Protein AF-Q9F2D5-F1 (afdb_monomer)

Structure (mmCIF, N/CA/C/O backbone):
data_AF-Q9F2D5-F1
#
_entry.id   AF-Q9F2D5-F1
#
loop_
_atom_site.group_PDB
_atom_site.id
_atom_site.type_symbol
_atom_site.label_atom_id
_atom_site.label_alt_id
_atom_site.label_comp_id
_atom_site.label_asym_id
_atom_site.label_entity_id
_atom_site.label_seq_id
_atom_site.pdbx_PDB_ins_code
_atom_site.Cartn_x
_atom_site.Cartn_y
_atom_site.Cartn_z
_atom_site.occupancy
_atom_site.B_iso_or_equiv
_atom_site.auth_seq_id
_atom_site.auth_comp_id
_atom_site.auth_asym_id
_atom_site.auth_atom_id
_atom_site.pdbx_PDB_model_num
ATOM 1 N N . ALA A 1 1 ? 1.151 -4.478 -9.666 1.00 56.00 1 ALA A N 1
ATOM 2 C CA . ALA A 1 1 ? 0.792 -4.756 -11.075 1.00 56.00 1 ALA A CA 1
ATOM 3 C C . ALA A 1 1 ? 2.041 -4.582 -11.929 1.00 56.00 1 ALA A C 1
ATOM 5 O O . ALA A 1 1 ? 2.785 -3.642 -11.663 1.00 56.00 1 ALA A O 1
ATOM 6 N N . ALA A 1 2 ? 2.297 -5.482 -12.883 1.00 59.59 2 ALA A N 1
ATOM 7 C CA . ALA A 1 2 ? 3.401 -5.310 -13.827 1.00 59.59 2 ALA A CA 1
ATOM 8 C C . ALA A 1 2 ? 3.041 -4.192 -14.810 1.00 59.59 2 ALA A C 1
ATOM 10 O O . ALA A 1 2 ? 1.927 -4.180 -15.336 1.00 59.59 2 ALA A O 1
ATOM 11 N N . HIS A 1 3 ? 3.950 -3.240 -14.994 1.00 62.41 3 HIS A N 1
ATOM 12 C CA . HIS A 1 3 ? 3.758 -2.117 -15.907 1.00 62.41 3 HIS A CA 1
ATOM 13 C C . HIS A 1 3 ? 4.688 -2.238 -17.115 1.00 62.41 3 HIS A C 1
ATOM 15 O O . HIS A 1 3 ? 5.717 -2.920 -17.044 1.00 62.41 3 HIS A O 1
ATOM 21 N N . ILE A 1 4 ? 4.313 -1.582 -18.214 1.00 73.88 4 ILE A N 1
ATOM 22 C CA . ILE A 1 4 ? 5.140 -1.483 -19.421 1.00 73.88 4 ILE A CA 1
ATOM 23 C C . ILE A 1 4 ? 6.490 -0.810 -19.105 1.00 73.88 4 ILE A C 1
ATOM 25 O O . ILE A 1 4 ? 6.610 -0.155 -18.062 1.00 73.88 4 ILE A O 1
ATOM 29 N N . PRO A 1 5 ? 7.518 -0.979 -19.958 1.00 72.94 5 PRO A N 1
ATOM 30 C CA . PRO A 1 5 ? 8.794 -0.297 -19.775 1.00 72.94 5 PRO A CA 1
ATOM 31 C C . PRO A 1 5 ? 8.604 1.212 -19.611 1.00 72.94 5 PRO A C 1
ATOM 33 O O . PRO A 1 5 ? 7.823 1.823 -20.339 1.00 72.94 5 PRO A O 1
ATOM 36 N N . SER A 1 6 ? 9.332 1.813 -18.669 1.00 72.38 6 SER A N 1
ATOM 37 C CA . SER A 1 6 ? 9.165 3.230 -18.318 1.00 72.38 6 SER A CA 1
ATOM 38 C C . SER A 1 6 ? 9.360 4.199 -19.495 1.00 72.38 6 SER A C 1
ATOM 40 O O . SER A 1 6 ? 8.721 5.247 -19.530 1.00 72.38 6 SER A O 1
ATOM 42 N N . SER A 1 7 ? 10.191 3.838 -20.480 1.00 72.56 7 SER A N 1
ATOM 43 C CA . SER A 1 7 ? 10.428 4.615 -21.706 1.00 72.56 7 SER A CA 1
ATOM 44 C C . SER A 1 7 ? 9.227 4.678 -22.649 1.00 72.56 7 SER A C 1
ATOM 46 O O . SER A 1 7 ? 9.154 5.584 -23.472 1.00 72.56 7 SER A O 1
ATOM 48 N N . GLU A 1 8 ? 8.305 3.725 -22.535 1.00 67.69 8 GLU A N 1
ATOM 49 C CA . GLU A 1 8 ? 7.154 3.577 -23.428 1.00 67.69 8 GLU A CA 1
ATOM 50 C C . GLU A 1 8 ? 5.864 4.163 -22.832 1.00 67.69 8 GLU A C 1
ATOM 52 O O . GLU A 1 8 ? 4.807 4.095 -23.453 1.00 67.69 8 GLU A O 1
ATOM 57 N N . ILE A 1 9 ? 5.925 4.746 -21.629 1.00 74.19 9 ILE A N 1
ATOM 58 C CA . ILE A 1 9 ? 4.770 5.394 -20.999 1.00 74.19 9 ILE A CA 1
ATOM 59 C C . ILE A 1 9 ? 4.444 6.693 -21.751 1.00 74.19 9 ILE A C 1
ATOM 61 O O . ILE A 1 9 ? 5.294 7.571 -21.904 1.00 74.19 9 ILE A O 1
ATOM 65 N N . GLY A 1 10 ? 3.194 6.836 -22.184 1.00 72.25 10 GLY A N 1
ATOM 66 C CA . GLY A 1 10 ? 2.663 7.975 -22.928 1.00 72.25 10 GLY A CA 1
ATOM 67 C C . GLY A 1 10 ? 2.767 7.851 -24.452 1.00 72.25 10 GLY A C 1
ATOM 68 O O . GLY A 1 10 ? 2.404 8.804 -25.145 1.00 72.25 10 GLY A O 1
ATOM 69 N N . SER A 1 11 ? 3.251 6.722 -24.987 1.00 72.12 11 SER A N 1
ATOM 70 C CA . SER A 1 11 ? 3.448 6.522 -26.435 1.00 72.12 11 SER A CA 1
ATOM 71 C C . SER A 1 11 ? 2.296 5.784 -27.135 1.00 72.12 11 SER A C 1
ATOM 73 O O . SER A 1 11 ? 2.274 5.712 -28.366 1.00 72.12 11 SER A O 1
ATOM 75 N N . GLY A 1 12 ? 1.314 5.272 -26.387 1.00 67.50 12 GLY A N 1
ATOM 76 C CA . GLY A 1 12 ? 0.270 4.386 -26.906 1.00 67.50 12 GLY A CA 1
ATOM 77 C C . GLY A 1 12 ? 0.776 2.956 -27.106 1.00 67.50 12 GLY A C 1
ATOM 78 O O . GLY A 1 12 ? 0.353 2.277 -28.046 1.00 67.50 12 GLY A O 1
ATOM 79 N N . TYR A 1 13 ? 1.716 2.514 -26.268 1.00 71.50 13 TYR A N 1
ATOM 80 C CA . TYR A 1 13 ? 2.401 1.234 -26.413 1.00 71.50 13 TYR A CA 1
ATOM 81 C C . TYR A 1 13 ? 1.436 0.047 -26.279 1.00 71.50 13 TYR A C 1
ATOM 83 O O . TYR A 1 13 ? 0.381 0.115 -25.642 1.00 71.50 13 TYR A O 1
ATOM 91 N N . PHE A 1 14 ? 1.796 -1.094 -26.870 1.00 63.91 14 PHE A N 1
ATOM 92 C CA . PHE A 1 14 ? 0.976 -2.296 -26.760 1.00 63.91 14 PHE A CA 1
ATOM 93 C C . PHE A 1 14 ? 0.862 -2.731 -25.289 1.00 63.91 14 PHE A C 1
ATOM 95 O O . PHE A 1 14 ? 1.872 -2.943 -24.624 1.00 63.91 14 PHE A O 1
ATOM 102 N N . GLN A 1 15 ? -0.375 -2.883 -24.798 1.00 73.06 15 GLN A N 1
ATOM 103 C CA . GLN A 1 15 ? -0.720 -3.142 -23.386 1.00 73.06 15 GLN A CA 1
ATOM 104 C C . GLN A 1 15 ? -0.466 -1.971 -22.421 1.00 73.06 15 GLN A C 1
ATOM 106 O O . GLN A 1 15 ? -0.503 -2.162 -21.200 1.00 73.06 15 GLN A O 1
ATOM 111 N N . GLU A 1 16 ? -0.272 -0.754 -22.936 1.00 72.69 16 GLU A N 1
ATOM 112 C CA . GLU A 1 16 ? -0.255 0.442 -22.105 1.00 72.69 16 GLU A CA 1
ATOM 113 C C . GLU A 1 16 ? -1.599 0.612 -21.389 1.00 72.69 16 GLU A C 1
ATOM 115 O O . GLU A 1 16 ? -2.674 0.692 -21.984 1.00 72.69 16 GLU A O 1
ATOM 120 N N . THR A 1 17 ? -1.524 0.647 -20.067 1.00 76.75 17 THR A N 1
ATOM 121 C CA . THR A 1 17 ? -2.640 0.954 -19.178 1.00 76.75 17 THR A CA 1
ATOM 122 C C . THR A 1 17 ? -2.133 1.936 -18.135 1.00 76.75 17 THR A C 1
ATOM 124 O O . THR A 1 17 ? -0.927 2.120 -17.994 1.00 76.75 17 THR A O 1
ATOM 127 N N . HIS A 1 18 ? -3.033 2.521 -17.346 1.00 73.19 18 HIS A N 1
ATOM 128 C CA . HIS A 1 18 ? -2.664 3.377 -16.216 1.00 73.19 18 HIS A CA 1
ATOM 129 C C . HIS A 1 18 ? -3.085 2.714 -14.890 1.00 73.19 18 HIS A C 1
ATOM 131 O O . HIS A 1 18 ? -4.056 3.149 -14.268 1.00 73.19 18 HIS A O 1
ATOM 137 N N . PRO A 1 19 ? -2.391 1.650 -14.414 1.00 73.19 19 PRO A N 1
ATOM 138 C CA . PRO A 1 19 ? -2.763 0.934 -13.190 1.00 73.19 19 PRO A CA 1
ATOM 139 C C . PRO A 1 19 ? -2.864 1.838 -11.960 1.00 73.19 19 PRO A C 1
ATOM 141 O O . PRO A 1 19 ? -3.672 1.575 -11.076 1.00 73.19 19 PRO A O 1
ATOM 144 N N . GLN A 1 20 ? -2.070 2.912 -11.923 1.00 69.44 20 GLN A N 1
ATOM 145 C CA . GLN A 1 20 ? -2.100 3.904 -10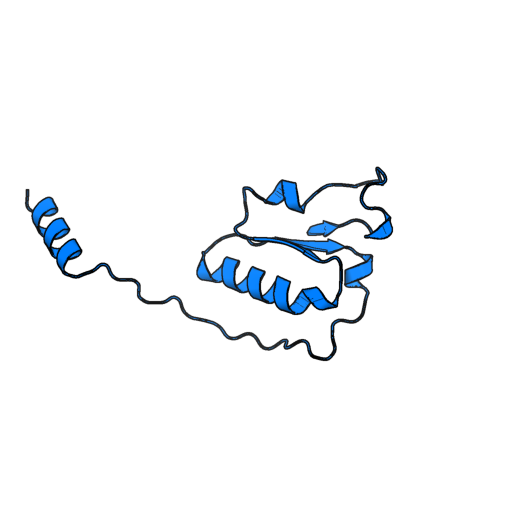.851 1.00 69.44 20 GLN A CA 1
ATOM 146 C C . GLN A 1 20 ? -3.464 4.596 -10.698 1.00 69.44 20 GLN A C 1
ATOM 148 O O . GLN A 1 20 ? -3.867 4.928 -9.587 1.00 69.44 20 GLN A O 1
ATOM 153 N N . GLU A 1 21 ? -4.194 4.770 -11.800 1.00 74.12 21 GLU A N 1
ATOM 154 C CA . GLU A 1 21 ? -5.538 5.350 -11.805 1.00 74.12 21 GLU A CA 1
ATOM 155 C C . GLU A 1 21 ? -6.604 4.267 -11.635 1.00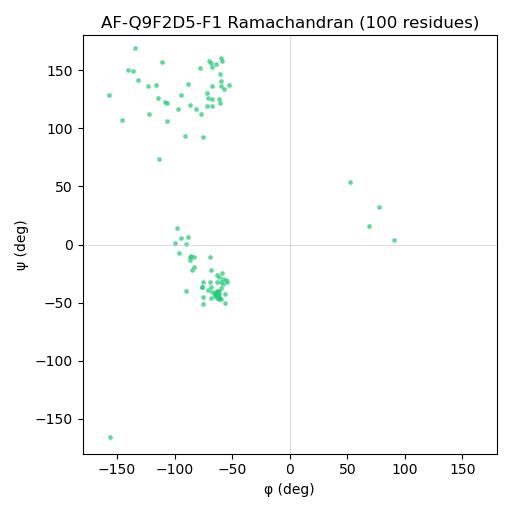 74.12 21 GLU A C 1
ATOM 157 O O . GLU A 1 21 ? -7.541 4.446 -10.860 1.00 74.12 21 GLU A O 1
ATOM 162 N N . LEU A 1 22 ? -6.416 3.111 -12.279 1.00 77.06 22 LEU A N 1
ATOM 163 C CA . LEU A 1 22 ? -7.371 1.999 -12.236 1.00 77.06 22 LEU A CA 1
ATOM 164 C C . LEU A 1 22 ? -7.585 1.444 -10.823 1.00 77.06 22 LEU A C 1
ATOM 166 O O . LEU A 1 22 ? -8.711 1.120 -10.456 1.00 77.06 22 LEU A O 1
ATOM 170 N N . PHE A 1 23 ? -6.524 1.336 -10.021 1.00 81.25 23 PHE A N 1
ATOM 171 C CA . PHE A 1 23 ? -6.617 0.776 -8.669 1.00 81.25 23 PHE A CA 1
ATOM 172 C C . PHE A 1 23 ? -6.798 1.831 -7.576 1.00 81.25 23 PHE A C 1
ATOM 174 O O . PHE A 1 23 ? -6.791 1.497 -6.389 1.00 81.25 23 PHE A O 1
ATOM 181 N N . ARG A 1 24 ? -6.969 3.105 -7.943 1.00 80.56 24 ARG A N 1
ATOM 182 C CA . ARG A 1 24 ? -7.043 4.204 -6.976 1.00 80.56 24 ARG A CA 1
ATOM 183 C C . ARG A 1 24 ? -8.254 4.096 -6.053 1.00 80.56 24 ARG A C 1
ATOM 185 O O . ARG A 1 24 ? -8.132 4.358 -4.864 1.00 80.56 24 ARG A O 1
ATOM 192 N N . GLU A 1 25 ? -9.406 3.706 -6.585 1.00 79.50 25 GLU A N 1
ATOM 193 C CA . GLU A 1 25 ? -10.647 3.625 -5.806 1.00 79.50 25 GLU A CA 1
ATOM 194 C C . GLU A 1 25 ? -10.670 2.408 -4.870 1.00 79.50 25 GLU A C 1
ATOM 196 O O . GLU A 1 25 ? -11.205 2.468 -3.766 1.00 79.50 25 GLU A O 1
ATOM 201 N N . CYS A 1 26 ? -10.030 1.309 -5.272 1.00 84.31 26 CYS A N 1
ATOM 202 C CA . CYS A 1 26 ? -10.019 0.063 -4.512 1.00 84.31 26 CYS A CA 1
ATOM 203 C C . CYS A 1 26 ? -8.758 -0.128 -3.653 1.00 84.31 26 CYS A C 1
ATOM 205 O O . CYS A 1 26 ? -8.494 -1.247 -3.214 1.00 84.31 26 CYS A O 1
ATOM 207 N N . SER A 1 27 ? -7.949 0.915 -3.431 1.00 84.31 27 SER A N 1
ATOM 208 C CA . SER A 1 27 ? -6.732 0.820 -2.618 1.00 84.31 27 SER A CA 1
ATOM 209 C C . SER A 1 27 ? -6.513 2.042 -1.724 1.00 84.31 27 SER A C 1
ATOM 211 O O . SER A 1 27 ? -6.889 3.167 -2.035 1.00 84.31 27 SER A O 1
ATOM 213 N N . HIS A 1 28 ? -5.866 1.828 -0.580 1.00 86.81 28 HIS A N 1
ATOM 214 C CA . HIS A 1 28 ? -5.440 2.891 0.336 1.00 86.81 28 HIS A CA 1
ATOM 215 C C . HIS A 1 28 ? -4.107 3.537 -0.074 1.00 86.81 28 HIS A C 1
ATOM 217 O O . HIS A 1 28 ? -3.675 4.545 0.504 1.00 86.81 28 HIS A O 1
ATOM 223 N N . TYR A 1 29 ? -3.419 2.923 -1.032 1.00 89.56 29 TYR A N 1
ATOM 224 C CA . TYR A 1 29 ? -2.151 3.373 -1.575 1.00 89.56 29 TYR A CA 1
ATOM 225 C C . TYR A 1 29 ? -1.972 2.791 -2.969 1.00 89.56 29 TYR A C 1
ATOM 227 O O . TYR A 1 29 ? -2.098 1.580 -3.126 1.00 89.56 29 TYR A O 1
ATOM 235 N N . CYS A 1 30 ? -1.663 3.631 -3.950 1.00 89.81 30 CYS A N 1
ATOM 236 C CA . CYS A 1 30 ? -1.395 3.205 -5.314 1.00 89.81 30 CYS A CA 1
ATOM 237 C C . CYS A 1 30 ? -0.329 4.115 -5.914 1.00 89.81 30 CYS A C 1
ATOM 239 O O . CYS A 1 30 ? -0.619 5.271 -6.197 1.00 89.81 30 CYS A O 1
ATOM 241 N N . GLU A 1 31 ? 0.892 3.612 -6.076 1.00 89.56 31 GLU A N 1
ATOM 242 C CA . GLU A 1 31 ? 2.023 4.413 -6.562 1.00 89.56 31 GLU A CA 1
ATOM 243 C C . GLU A 1 31 ? 2.848 3.665 -7.613 1.00 89.56 31 GLU A C 1
ATOM 245 O O . GLU A 1 31 ? 2.965 2.433 -7.572 1.00 89.56 31 GLU A O 1
ATOM 250 N N . LEU A 1 32 ? 3.432 4.435 -8.535 1.00 87.62 32 LEU A N 1
ATOM 251 C CA . LEU A 1 32 ? 4.351 3.977 -9.576 1.00 87.62 32 LEU A CA 1
ATOM 252 C C . LEU A 1 32 ? 5.805 4.134 -9.122 1.00 87.62 32 LEU A C 1
ATOM 254 O O . LEU A 1 32 ? 6.231 5.209 -8.705 1.00 87.62 32 LEU A O 1
ATOM 258 N N . VAL A 1 33 ? 6.582 3.059 -9.241 1.00 89.06 33 VAL A N 1
ATOM 259 C CA . VAL A 1 33 ? 8.019 3.065 -8.949 1.00 89.06 33 VAL A CA 1
ATOM 260 C C . VAL A 1 33 ? 8.784 3.386 -10.228 1.00 89.06 33 VAL A C 1
ATOM 262 O O . VAL A 1 33 ? 9.103 2.493 -11.009 1.00 89.06 33 VAL A O 1
ATOM 265 N N . SER A 1 34 ? 9.085 4.664 -10.444 1.00 85.19 34 SER A N 1
ATOM 266 C CA . SER A 1 34 ? 9.822 5.118 -11.634 1.00 85.19 34 SER A CA 1
ATOM 267 C C . SER A 1 34 ? 11.343 5.006 -11.478 1.00 85.19 34 SER A C 1
ATOM 269 O O . SER A 1 34 ? 12.066 4.946 -12.471 1.00 85.19 34 SER A O 1
ATOM 271 N N . SER A 1 35 ? 11.848 4.960 -10.241 1.00 88.12 35 SER A N 1
ATOM 272 C CA . SER A 1 35 ? 13.271 4.784 -9.926 1.00 88.12 35 SER A CA 1
ATOM 273 C C . SER A 1 35 ? 13.477 3.697 -8.861 1.00 88.12 35 SER A C 1
ATOM 275 O O . SER A 1 35 ? 12.707 3.661 -7.897 1.00 88.12 35 SER A O 1
ATOM 277 N N . PRO A 1 36 ? 14.526 2.849 -8.964 1.00 87.62 36 PRO A N 1
ATOM 278 C CA . PRO A 1 36 ? 14.846 1.843 -7.945 1.00 87.62 36 PRO A CA 1
ATOM 279 C C . PRO A 1 36 ? 15.013 2.432 -6.541 1.00 87.62 36 PRO A C 1
ATOM 281 O O . PRO A 1 36 ? 14.608 1.810 -5.566 1.00 87.62 36 PRO A O 1
ATOM 284 N N . GLU A 1 37 ? 15.512 3.665 -6.434 1.00 88.56 37 GLU A N 1
ATOM 285 C CA . GLU A 1 37 ? 15.694 4.382 -5.161 1.00 88.56 37 GLU A CA 1
ATOM 286 C C . GLU A 1 37 ? 14.395 4.569 -4.369 1.00 88.56 37 GLU A C 1
ATOM 288 O O . GLU A 1 37 ? 14.404 4.698 -3.147 1.00 88.56 37 GLU A O 1
ATOM 293 N N . GLN A 1 38 ? 13.249 4.555 -5.051 1.00 88.12 38 GLN A N 1
ATOM 294 C CA . GLN A 1 38 ? 11.948 4.742 -4.418 1.00 88.12 38 GLN A CA 1
ATOM 295 C C . GLN A 1 38 ? 11.407 3.443 -3.806 1.00 88.12 38 GLN A C 1
ATOM 297 O O . GLN A 1 38 ? 10.532 3.508 -2.937 1.00 88.12 38 GLN A O 1
ATOM 302 N N . ILE A 1 39 ? 11.914 2.267 -4.216 1.00 89.06 39 ILE A N 1
ATOM 303 C CA . ILE A 1 39 ? 11.346 0.977 -3.803 1.00 89.06 39 ILE A CA 1
ATOM 304 C C . ILE A 1 39 ? 11.289 0.791 -2.282 1.00 89.06 39 ILE A C 1
ATOM 306 O O . ILE A 1 39 ? 10.237 0.352 -1.807 1.00 89.06 39 ILE A O 1
ATOM 310 N N . PRO A 1 40 ? 12.313 1.157 -1.477 1.00 89.19 40 PRO A N 1
ATOM 311 C CA . PRO A 1 40 ? 12.284 0.863 -0.049 1.00 89.19 40 PRO A CA 1
ATOM 312 C C . PRO A 1 40 ? 11.195 1.673 0.660 1.00 89.19 40 PRO A C 1
ATOM 314 O O . PRO A 1 40 ? 10.465 1.147 1.500 1.00 89.19 40 PRO A O 1
ATOM 317 N N . GLN A 1 41 ? 11.034 2.944 0.286 1.00 89.06 41 GLN A N 1
ATOM 318 C CA . GLN A 1 41 ? 10.050 3.830 0.899 1.00 89.06 41 GLN A CA 1
ATOM 319 C C . GLN A 1 41 ? 8.625 3.520 0.425 1.00 89.06 41 GLN A C 1
ATOM 321 O O . GLN A 1 41 ? 7.717 3.419 1.255 1.00 89.06 41 GLN A O 1
ATOM 326 N N . VAL A 1 42 ? 8.428 3.318 -0.883 1.00 91.06 42 VAL A N 1
ATOM 327 C CA . VAL A 1 42 ? 7.118 2.982 -1.470 1.00 91.06 42 VAL A CA 1
ATOM 328 C C . VAL A 1 42 ? 6.606 1.662 -0.902 1.00 91.06 42 VAL A C 1
ATOM 330 O O . VAL A 1 42 ? 5.464 1.587 -0.444 1.00 91.06 42 VAL A O 1
ATOM 333 N N . LEU A 1 43 ? 7.458 0.634 -0.847 1.00 90.81 43 LEU A N 1
ATOM 334 C CA . LEU A 1 43 ? 7.087 -0.666 -0.295 1.00 90.81 43 LEU A CA 1
ATOM 335 C C . LEU A 1 43 ? 6.787 -0.576 1.206 1.00 90.81 43 LEU A C 1
ATOM 337 O O . LEU A 1 43 ? 5.781 -1.124 1.663 1.00 90.81 43 LEU A O 1
ATOM 341 N N . ALA A 1 44 ? 7.600 0.164 1.969 1.00 90.44 44 ALA A N 1
ATOM 342 C CA . ALA A 1 44 ? 7.368 0.335 3.399 1.00 90.44 44 ALA A CA 1
ATOM 343 C C . ALA A 1 44 ? 6.021 1.014 3.695 1.00 90.44 44 ALA A C 1
ATOM 345 O O . ALA A 1 44 ? 5.298 0.581 4.598 1.00 90.44 44 ALA A O 1
ATOM 346 N N . ILE A 1 45 ? 5.656 2.050 2.935 1.00 90.50 45 ILE A N 1
ATOM 347 C CA . ILE A 1 45 ? 4.364 2.736 3.075 1.00 90.50 45 ILE A CA 1
ATOM 348 C C . ILE A 1 45 ? 3.220 1.816 2.637 1.00 90.50 45 ILE A C 1
ATOM 350 O O . ILE A 1 45 ? 2.233 1.696 3.368 1.00 90.50 45 ILE A O 1
ATOM 354 N N . ALA A 1 46 ? 3.360 1.142 1.491 1.00 91.62 46 ALA A N 1
ATOM 355 C CA . ALA A 1 46 ? 2.354 0.225 0.961 1.00 91.62 46 ALA A CA 1
ATOM 356 C C . ALA A 1 46 ? 2.008 -0.871 1.977 1.00 91.62 46 ALA A C 1
ATOM 358 O O . ALA A 1 46 ? 0.832 -1.064 2.298 1.00 91.62 46 ALA A O 1
ATOM 359 N N . MET A 1 47 ? 3.023 -1.533 2.537 1.00 91.38 47 MET A N 1
ATOM 360 C CA . MET A 1 47 ? 2.843 -2.588 3.533 1.00 91.38 47 MET A CA 1
ATOM 361 C C . MET A 1 47 ? 2.231 -2.051 4.833 1.00 91.38 47 MET A C 1
ATOM 363 O O . MET A 1 47 ? 1.284 -2.649 5.345 1.00 91.38 47 MET A O 1
ATOM 367 N N . ARG A 1 48 ? 2.703 -0.904 5.352 1.00 91.69 48 ARG A N 1
ATOM 368 C CA . ARG A 1 48 ? 2.138 -0.314 6.584 1.00 91.69 48 ARG A CA 1
ATOM 369 C C . ARG A 1 48 ? 0.669 0.036 6.400 1.00 91.69 48 ARG A C 1
ATOM 371 O O . ARG A 1 48 ? -0.136 -0.309 7.258 1.00 91.69 48 ARG A O 1
ATOM 378 N N . LYS A 1 49 ? 0.312 0.683 5.287 1.00 90.81 49 LYS A N 1
ATOM 379 C CA . LYS A 1 49 ? -1.080 1.040 4.986 1.00 90.81 49 LYS A CA 1
ATOM 380 C C . LYS A 1 49 ? -1.958 -0.193 4.804 1.00 90.81 49 LYS A C 1
ATOM 382 O O . LYS A 1 49 ? -3.048 -0.217 5.361 1.00 90.81 49 LYS A O 1
ATOM 387 N N . ALA A 1 50 ? -1.482 -1.220 4.099 1.00 91.38 50 ALA A N 1
ATOM 388 C CA . ALA A 1 50 ? -2.257 -2.442 3.891 1.00 91.38 50 ALA A CA 1
ATOM 389 C C . ALA A 1 50 ? -2.579 -3.143 5.223 1.00 91.38 50 ALA A C 1
ATOM 391 O O . ALA A 1 50 ? -3.724 -3.518 5.472 1.00 91.38 50 ALA A O 1
ATOM 392 N N . VAL A 1 51 ? -1.582 -3.257 6.108 1.00 90.31 51 VAL A N 1
ATOM 393 C CA . VAL A 1 51 ? -1.724 -3.944 7.401 1.00 90.31 51 VAL A CA 1
ATOM 394 C C . VAL A 1 51 ? -2.513 -3.108 8.411 1.00 90.31 51 VAL A C 1
ATOM 396 O O . VAL A 1 51 ? -3.467 -3.608 9.005 1.00 90.31 51 VAL A O 1
ATOM 399 N N . LEU A 1 52 ? -2.141 -1.841 8.616 1.00 90.81 52 LEU A N 1
ATOM 400 C CA . LEU A 1 52 ? -2.735 -1.009 9.669 1.00 90.81 52 LEU A CA 1
ATOM 401 C C . LEU A 1 52 ? -4.137 -0.512 9.307 1.00 90.81 52 LEU A C 1
ATOM 403 O O . LEU A 1 52 ? -5.003 -0.482 10.179 1.00 90.81 52 LEU A O 1
ATOM 407 N N . ASN A 1 53 ? -4.387 -0.189 8.034 1.00 90.81 53 ASN A N 1
ATOM 408 C CA . ASN A 1 53 ? -5.711 0.254 7.584 1.00 90.81 53 ASN A CA 1
ATOM 409 C C . ASN A 1 53 ? -6.597 -0.913 7.127 1.00 90.81 53 ASN A C 1
ATOM 411 O O . ASN A 1 53 ? -7.736 -0.680 6.737 1.00 90.81 53 ASN A O 1
ATOM 415 N N . ARG A 1 54 ? -6.095 -2.157 7.193 1.00 88.44 54 ARG A N 1
ATOM 416 C CA . ARG A 1 54 ? -6.819 -3.385 6.827 1.00 88.44 54 ARG A CA 1
ATOM 417 C C . ARG A 1 54 ? -7.439 -3.312 5.427 1.00 88.44 54 ARG A C 1
ATOM 419 O O . ARG A 1 54 ? -8.631 -3.555 5.255 1.00 88.44 54 ARG A O 1
ATOM 426 N N . GLY A 1 55 ? -6.623 -3.003 4.425 1.00 90.75 55 GLY A N 1
ATOM 427 C CA . GLY A 1 55 ? -7.091 -2.916 3.045 1.00 90.75 55 GLY A CA 1
ATOM 428 C C . GLY A 1 55 ? -5.986 -3.117 2.020 1.00 90.75 55 GLY A C 1
ATOM 429 O O . GLY A 1 55 ? -4.904 -3.612 2.331 1.00 90.75 55 GLY A O 1
ATOM 430 N N . VAL A 1 56 ? -6.273 -2.760 0.771 1.00 92.62 56 VAL A N 1
ATOM 431 C CA . VAL A 1 56 ? -5.378 -3.027 -0.360 1.00 92.62 56 VAL A CA 1
ATOM 432 C C . VAL A 1 56 ? -4.385 -1.883 -0.542 1.00 92.62 56 VAL A C 1
ATOM 434 O O . VAL A 1 56 ? -4.760 -0.714 -0.497 1.00 92.62 56 VAL A O 1
ATOM 437 N N . SER A 1 57 ? -3.128 -2.223 -0.813 1.00 92.00 57 SER A N 1
ATOM 438 C CA . SER A 1 57 ? -2.122 -1.301 -1.341 1.00 92.00 57 SER A CA 1
ATOM 439 C C . SER A 1 57 ? -1.571 -1.870 -2.643 1.00 92.00 57 SER A C 1
ATOM 441 O O . SER A 1 57 ? -1.260 -3.058 -2.718 1.00 92.00 57 SER A O 1
ATOM 443 N N . VAL A 1 58 ? -1.423 -1.027 -3.656 1.00 91.1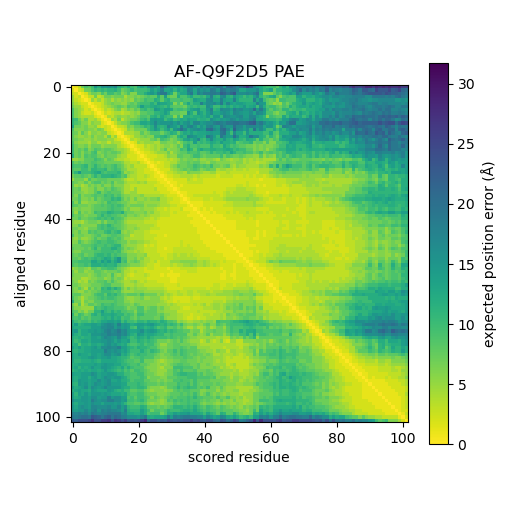2 58 VAL A N 1
ATOM 444 C CA . VAL A 1 58 ? -0.909 -1.384 -4.973 1.00 91.12 58 VAL A CA 1
ATOM 445 C C . VAL A 1 58 ? 0.422 -0.683 -5.201 1.00 91.12 58 VAL A C 1
ATOM 447 O O . VAL A 1 58 ? 0.543 0.532 -5.092 1.00 91.12 58 VAL A O 1
ATOM 450 N N . VAL A 1 59 ? 1.434 -1.474 -5.543 1.00 91.38 59 VAL A N 1
ATOM 451 C CA . VAL A 1 59 ? 2.704 -0.974 -6.067 1.00 91.38 59 VAL A CA 1
ATOM 452 C C . VAL A 1 59 ? 2.749 -1.328 -7.548 1.00 91.38 59 VAL A C 1
ATOM 454 O O . VAL A 1 59 ? 2.569 -2.493 -7.940 1.00 91.38 59 VAL A O 1
ATOM 457 N N . VAL A 1 60 ? 2.914 -0.308 -8.381 1.00 88.56 60 VAL A N 1
ATOM 458 C CA . VAL A 1 60 ? 3.059 -0.442 -9.828 1.00 88.56 60 VAL A CA 1
ATOM 459 C C . VAL A 1 60 ? 4.551 -0.402 -10.131 1.00 88.56 60 VAL A C 1
ATOM 461 O O . VAL A 1 60 ? 5.220 0.582 -9.829 1.00 88.56 60 VAL A O 1
ATOM 464 N N . LEU A 1 61 ? 5.082 -1.497 -10.673 1.00 87.12 61 LEU A N 1
ATOM 465 C CA . LEU A 1 61 ? 6.514 -1.661 -10.911 1.00 87.12 61 LEU A CA 1
ATOM 466 C C . LEU A 1 61 ? 6.748 -1.923 -12.408 1.00 87.12 61 LEU A C 1
ATOM 468 O O . LEU A 1 61 ? 6.324 -2.976 -12.901 1.00 87.12 61 LEU A O 1
ATOM 472 N N . PRO A 1 62 ? 7.381 -0.983 -13.134 1.00 85.56 62 PRO A N 1
ATOM 473 C CA . PRO A 1 62 ? 7.8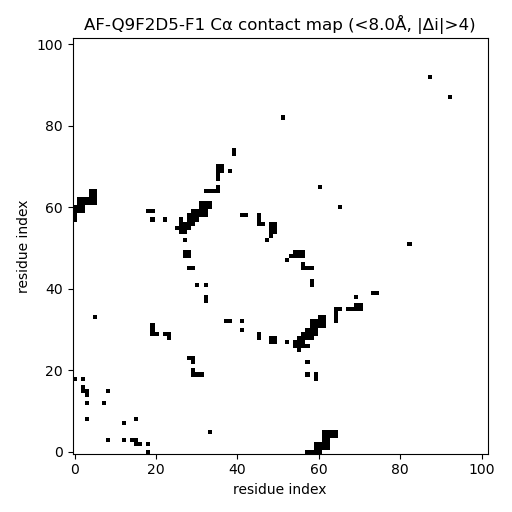27 -1.194 -14.506 1.00 85.56 62 PRO A CA 1
ATOM 474 C C . PRO A 1 62 ? 8.826 -2.345 -14.594 1.00 85.56 62 PRO A C 1
ATOM 476 O O . PRO A 1 62 ? 9.694 -2.495 -13.728 1.00 85.56 62 PRO A O 1
ATOM 479 N N . GLY A 1 63 ? 8.722 -3.152 -15.650 1.00 82.25 63 GLY A N 1
ATOM 480 C CA . GLY A 1 63 ? 9.605 -4.305 -15.843 1.00 82.25 63 GLY A CA 1
ATOM 481 C C . GLY A 1 63 ? 11.090 -3.929 -15.922 1.00 82.25 63 GLY A C 1
ATOM 482 O O . GLY A 1 63 ? 11.932 -4.625 -15.361 1.00 82.25 63 GLY A O 1
ATOM 483 N N . ASP A 1 64 ? 11.419 -2.796 -16.546 1.00 82.44 64 ASP A N 1
ATOM 484 C CA . ASP A 1 64 ? 12.793 -2.294 -16.656 1.00 82.44 64 ASP A CA 1
ATOM 485 C C . ASP A 1 64 ? 13.360 -1.818 -15.311 1.00 82.44 64 ASP A C 1
ATOM 487 O O . ASP A 1 64 ? 14.555 -1.957 -15.059 1.00 82.44 64 ASP A O 1
ATOM 491 N N . VAL A 1 65 ? 12.512 -1.288 -14.427 1.00 85.25 65 VAL A N 1
ATOM 492 C CA . VAL A 1 65 ? 12.905 -0.876 -13.072 1.00 85.25 65 VAL A CA 1
ATOM 493 C C . VAL A 1 65 ? 13.066 -2.094 -12.163 1.00 85.25 65 VAL A C 1
ATOM 495 O O . VAL A 1 65 ? 14.002 -2.130 -11.370 1.00 85.25 65 VAL A O 1
ATOM 498 N N . ALA A 1 66 ? 12.223 -3.119 -12.320 1.00 84.88 66 ALA A N 1
ATOM 499 C CA . ALA A 1 66 ? 12.325 -4.374 -11.570 1.00 84.88 66 ALA A CA 1
ATOM 500 C C . ALA A 1 66 ? 13.647 -5.125 -11.808 1.00 84.88 66 ALA A C 1
ATOM 502 O O . ALA A 1 66 ? 14.090 -5.877 -10.943 1.00 84.88 66 ALA A O 1
ATOM 503 N N . LEU A 1 67 ? 14.258 -4.937 -12.981 1.00 84.81 67 LEU A N 1
ATOM 504 C CA . LEU A 1 67 ? 15.527 -5.563 -13.358 1.00 84.81 67 LEU A CA 1
ATOM 505 C C . LEU A 1 67 ? 16.763 -4.769 -12.909 1.00 84.81 67 LEU A C 1
ATOM 507 O O . LEU A 1 67 ? 17.880 -5.279 -13.003 1.00 84.81 67 LEU A O 1
ATOM 511 N N . LYS A 1 68 ? 16.593 -3.529 -12.438 1.00 88.44 68 LYS A N 1
ATOM 512 C CA . LYS A 1 68 ? 17.698 -2.709 -11.924 1.00 88.44 68 LYS A CA 1
ATOM 513 C C . LYS A 1 68 ? 18.080 -3.151 -10.506 1.00 88.44 68 LYS A C 1
ATOM 515 O O . LYS A 1 68 ? 17.225 -3.641 -9.766 1.00 88.44 68 LYS A O 1
ATOM 520 N N . PRO A 1 69 ? 19.350 -2.969 -10.100 1.00 86.56 69 PRO A N 1
ATOM 521 C CA . PRO A 1 69 ? 19.759 -3.250 -8.732 1.00 86.56 69 PRO A CA 1
ATOM 522 C C . PRO A 1 69 ? 18.965 -2.378 -7.755 1.00 86.56 69 PRO A C 1
ATOM 524 O O . PRO A 1 69 ? 18.764 -1.185 -7.986 1.00 86.56 69 PRO A O 1
ATOM 527 N N . ALA A 1 70 ? 18.509 -2.992 -6.664 1.00 86.31 70 ALA A N 1
ATOM 528 C CA . ALA A 1 70 ? 17.926 -2.259 -5.552 1.00 86.31 70 ALA A CA 1
ATOM 529 C C . ALA A 1 70 ? 19.009 -1.419 -4.844 1.00 86.31 70 ALA A C 1
ATOM 531 O O . ALA A 1 70 ? 20.189 -1.778 -4.909 1.00 86.31 70 ALA A O 1
ATOM 532 N N . PRO A 1 71 ? 18.629 -0.339 -4.140 1.00 87.56 71 PRO A N 1
ATOM 533 C CA . PRO A 1 71 ? 19.578 0.486 -3.395 1.00 87.56 71 PRO A CA 1
ATOM 534 C C . PRO A 1 71 ? 20.354 -0.342 -2.364 1.00 87.56 71 PRO A C 1
ATOM 536 O O . PRO A 1 71 ? 19.755 -1.110 -1.610 1.00 87.56 71 PRO A O 1
ATOM 539 N N . GLU A 1 72 ? 21.677 -0.176 -2.291 1.00 83.94 72 GLU A N 1
ATOM 540 C CA . GLU A 1 72 ? 22.538 -0.961 -1.383 1.00 83.94 72 GLU A CA 1
ATOM 541 C C . GLU A 1 72 ? 22.211 -0.733 0.102 1.00 83.94 72 GLU A C 1
ATOM 543 O O . GLU A 1 72 ? 22.421 -1.603 0.944 1.00 83.94 72 GLU A O 1
ATOM 548 N N . ASN A 1 73 ? 21.661 0.436 0.425 1.00 81.62 73 ASN A N 1
ATOM 549 C CA . ASN A 1 73 ? 21.231 0.826 1.766 1.00 81.62 73 ASN A CA 1
ATOM 550 C C . ASN A 1 73 ? 19.780 0.413 2.088 1.00 81.62 73 ASN A C 1
ATOM 552 O O . ASN A 1 73 ? 19.250 0.810 3.131 1.00 81.62 73 ASN A O 1
ATOM 556 N N . ALA A 1 74 ? 19.116 -0.352 1.217 1.00 81.94 74 ALA A N 1
ATOM 557 C CA . ALA A 1 74 ? 17.747 -0.787 1.446 1.00 81.94 74 ALA A CA 1
ATOM 558 C C . ALA A 1 74 ? 17.674 -1.767 2.629 1.00 81.94 74 ALA A C 1
ATOM 560 O O . ALA A 1 74 ? 18.235 -2.862 2.613 1.00 81.94 74 ALA A O 1
ATOM 561 N N . VAL A 1 75 ? 16.925 -1.385 3.663 1.00 80.88 75 VAL A N 1
ATOM 562 C CA . VAL A 1 75 ? 16.669 -2.251 4.816 1.00 80.88 75 VAL A CA 1
ATOM 563 C C . VAL A 1 75 ? 15.534 -3.214 4.476 1.00 80.88 75 VAL A C 1
ATOM 565 O O . VAL A 1 75 ? 14.399 -2.796 4.259 1.00 80.88 75 VAL A O 1
ATOM 568 N N . THR A 1 76 ? 15.829 -4.513 4.464 1.00 80.56 76 THR A N 1
ATOM 569 C CA . THR A 1 76 ? 14.836 -5.581 4.237 1.00 80.56 76 THR A CA 1
ATOM 570 C C . THR A 1 76 ? 14.132 -6.026 5.518 1.00 80.56 76 THR A C 1
ATOM 572 O O . THR A 1 76 ? 13.121 -6.725 5.465 1.00 80.56 76 THR A O 1
ATOM 575 N N . HIS A 1 77 ? 14.652 -5.625 6.681 1.00 85.69 77 HIS A N 1
ATOM 576 C CA . HIS A 1 77 ? 14.057 -5.956 7.966 1.00 85.69 77 HIS A CA 1
ATOM 577 C C . HIS A 1 77 ? 12.708 -5.252 8.146 1.00 85.69 77 HIS A C 1
ATOM 579 O O . HIS A 1 77 ? 12.611 -4.025 8.077 1.00 85.69 77 HIS A O 1
ATOM 585 N N . TRP A 1 78 ? 11.673 -6.038 8.435 1.00 86.19 78 TRP A N 1
ATOM 586 C CA . TRP A 1 78 ? 10.329 -5.541 8.682 1.00 86.19 78 TRP A CA 1
ATOM 587 C C . TRP A 1 78 ? 9.969 -5.630 10.163 1.00 86.19 78 TRP A C 1
ATOM 589 O O . TRP A 1 78 ? 9.926 -6.713 10.743 1.00 86.19 78 TRP A O 1
ATOM 599 N N . TYR A 1 79 ? 9.643 -4.485 10.760 1.00 88.38 79 TYR A N 1
ATOM 600 C CA . TYR A 1 79 ? 9.066 -4.440 12.097 1.00 88.38 79 TYR A CA 1
ATOM 601 C C . TYR A 1 79 ? 7.542 -4.591 12.023 1.00 88.38 79 TYR A C 1
ATOM 603 O O . TYR A 1 79 ? 6.847 -3.757 11.435 1.00 88.38 79 TYR A O 1
ATOM 611 N N . HIS A 1 80 ? 7.012 -5.633 12.663 1.00 84.12 80 HIS A N 1
ATOM 612 C CA . HIS A 1 80 ? 5.573 -5.850 12.788 1.00 84.12 80 HIS A CA 1
ATOM 613 C C . HIS A 1 80 ? 4.975 -4.894 13.828 1.00 84.12 80 HIS A C 1
ATOM 615 O O . HIS A 1 80 ? 4.946 -5.195 15.019 1.00 84.12 80 HIS A O 1
ATOM 621 N N . ALA A 1 81 ? 4.490 -3.737 13.374 1.00 84.69 81 ALA A N 1
ATOM 622 C CA . ALA A 1 81 ? 3.798 -2.785 14.235 1.00 84.69 81 ALA 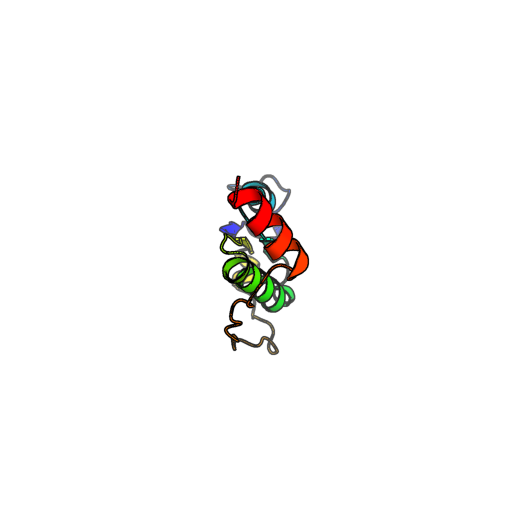A CA 1
ATOM 623 C C . ALA A 1 81 ? 2.404 -3.319 14.632 1.00 84.69 81 ALA A C 1
ATOM 625 O O . ALA A 1 81 ? 1.576 -3.542 13.741 1.00 84.69 81 ALA A O 1
ATOM 626 N N . PRO A 1 82 ? 2.115 -3.526 15.932 1.00 86.56 82 PRO A N 1
ATOM 627 C CA . PRO A 1 82 ? 0.779 -3.905 16.378 1.00 86.56 82 PRO A CA 1
ATOM 628 C C . PRO A 1 82 ? -0.201 -2.737 16.214 1.00 86.56 82 PRO A C 1
ATOM 630 O O . PRO A 1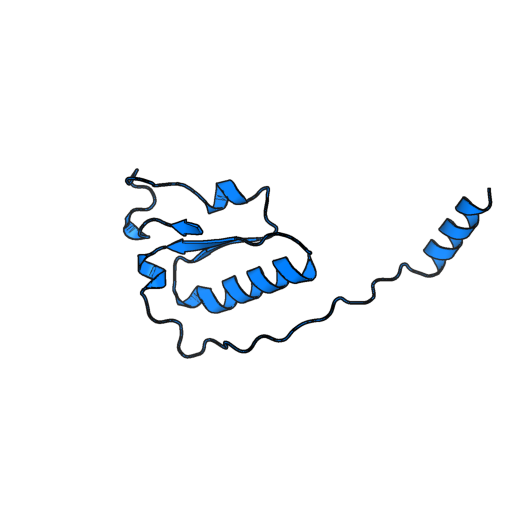 82 ? 0.192 -1.569 16.184 1.00 86.56 82 PRO A O 1
ATOM 633 N N . LEU A 1 83 ? -1.496 -3.051 16.140 1.00 88.38 83 LEU A N 1
ATOM 634 C CA . LEU A 1 83 ? -2.534 -2.024 16.164 1.00 88.38 83 LEU A CA 1
ATOM 635 C C . LEU A 1 83 ? -2.571 -1.353 17.546 1.00 88.38 83 LEU A C 1
ATOM 637 O O . LEU A 1 83 ? -2.514 -2.058 18.558 1.00 88.38 83 LEU A O 1
ATOM 641 N N . PRO A 1 84 ? -2.690 -0.016 17.613 1.00 90.25 84 PRO A N 1
ATOM 642 C CA . PRO A 1 84 ? -2.882 0.666 18.882 1.00 90.25 84 PRO A CA 1
ATOM 643 C C . PRO A 1 84 ? -4.251 0.315 19.472 1.00 90.25 84 PRO A C 1
ATOM 645 O O . PRO A 1 84 ? -5.215 0.050 18.750 1.00 90.25 84 PRO A O 1
ATOM 648 N N . VAL A 1 85 ? -4.353 0.367 20.798 1.00 93.75 85 VAL A N 1
ATOM 649 C CA . VAL A 1 85 ? -5.648 0.335 21.481 1.00 93.75 85 VAL A CA 1
ATOM 650 C C . VAL A 1 85 ? -6.272 1.722 21.347 1.00 93.75 85 VAL A C 1
ATOM 652 O O . VAL A 1 85 ? -5.758 2.690 21.899 1.00 93.75 85 VAL A O 1
ATOM 655 N N . VAL A 1 86 ? -7.361 1.822 20.583 1.00 92.38 86 VAL A N 1
ATOM 656 C CA . VAL A 1 86 ? -8.094 3.077 20.367 1.00 92.38 86 VAL A CA 1
ATOM 657 C C . VAL A 1 86 ? -9.401 3.015 21.147 1.00 92.38 86 VAL A C 1
ATOM 659 O O . VAL A 1 86 ? -10.323 2.295 20.769 1.00 92.38 86 VAL A O 1
ATOM 662 N N . THR A 1 87 ? -9.473 3.762 22.246 1.00 95.19 87 THR A N 1
ATOM 663 C CA . THR A 1 87 ? -10.671 3.867 23.090 1.00 95.19 87 THR A CA 1
ATOM 664 C C . THR A 1 87 ? -11.211 5.296 23.075 1.00 95.19 87 THR A C 1
ATOM 666 O O . THR A 1 87 ? -10.411 6.228 23.194 1.00 95.19 87 THR A O 1
ATOM 669 N N . PRO A 1 88 ? -12.539 5.499 22.965 1.00 94.44 88 PRO A N 1
ATOM 670 C CA . PRO A 1 88 ? -13.141 6.821 23.116 1.00 94.44 88 PRO A CA 1
ATOM 671 C C . PRO A 1 88 ? -12.845 7.436 24.489 1.00 94.44 88 PRO A C 1
ATOM 673 O O . PRO A 1 88 ? -12.582 6.722 25.458 1.00 94.44 88 PRO A O 1
ATOM 676 N N . ALA A 1 89 ? -12.940 8.763 24.577 1.00 96.44 89 ALA A N 1
ATOM 677 C CA . ALA A 1 89 ? -12.854 9.466 25.852 1.00 96.44 89 ALA A CA 1
ATOM 678 C C . ALA A 1 89 ? -13.970 9.013 26.809 1.00 96.44 89 ALA A C 1
ATOM 680 O O . ALA A 1 89 ? -15.091 8.719 26.389 1.00 96.44 89 ALA A O 1
ATOM 681 N N . GLU A 1 90 ? -13.677 9.002 28.109 1.00 96.06 90 GLU A N 1
ATOM 682 C CA . GLU A 1 90 ? -14.608 8.517 29.134 1.00 96.06 90 GLU A CA 1
ATOM 683 C C . GLU A 1 90 ? -15.947 9.278 29.128 1.00 96.06 90 GLU A C 1
ATOM 685 O O . GLU A 1 90 ? -17.005 8.695 29.361 1.00 96.06 90 GLU A O 1
ATOM 690 N N . GLU A 1 91 ? -15.925 10.573 28.808 1.00 96.69 91 GLU A N 1
ATOM 691 C CA . GLU A 1 91 ? -17.132 11.397 28.684 1.00 96.69 91 GLU A CA 1
ATOM 692 C C . GLU A 1 91 ? -18.062 10.919 27.561 1.00 96.69 91 GLU A C 1
ATOM 694 O O . GLU A 1 91 ? -19.275 10.847 27.759 1.00 96.69 9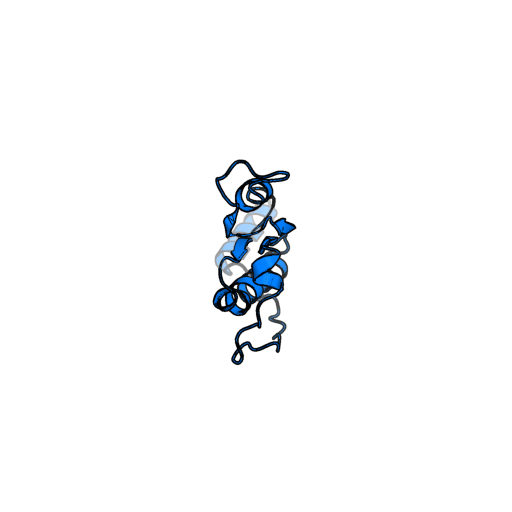1 GLU A O 1
ATOM 699 N N . GLU A 1 92 ? -17.513 10.525 26.409 1.00 96.31 92 GLU A N 1
ATOM 700 C CA . GLU A 1 92 ? -18.293 9.984 25.288 1.00 96.31 92 GLU A CA 1
ATOM 701 C C . GLU A 1 92 ? -18.882 8.611 25.632 1.00 96.31 92 GLU A C 1
ATOM 703 O O . GLU A 1 92 ? -20.037 8.326 25.307 1.00 96.31 92 GLU A O 1
ATOM 708 N N . LEU A 1 93 ? -18.139 7.785 26.377 1.00 95.88 93 LEU A N 1
ATOM 709 C CA . LEU A 1 93 ? -18.648 6.506 26.880 1.00 95.88 93 LEU A CA 1
ATOM 710 C C . LEU A 1 93 ? -19.825 6.706 27.846 1.00 95.88 93 LEU A C 1
ATOM 712 O O . LEU A 1 93 ? -20.811 5.971 27.771 1.00 95.88 93 LEU A O 1
ATOM 716 N N . LYS A 1 94 ? -19.765 7.723 28.716 1.00 96.19 94 LYS A N 1
ATOM 717 C CA . LYS A 1 94 ? -20.874 8.078 29.621 1.00 96.19 94 LYS A CA 1
ATOM 718 C C . LYS A 1 94 ? -22.104 8.562 28.852 1.00 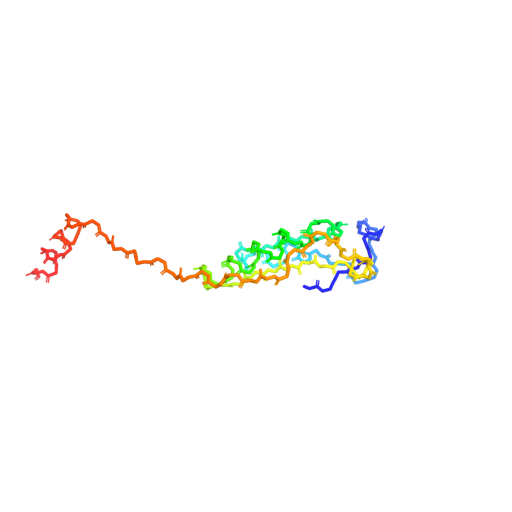96.19 94 LYS A C 1
ATOM 720 O O . LYS A 1 94 ? -23.210 8.129 29.178 1.00 96.19 94 LYS A O 1
ATOM 725 N N . LYS A 1 95 ? -21.927 9.404 27.825 1.00 95.75 95 LYS A N 1
ATOM 726 C CA . LYS A 1 95 ? -23.026 9.851 26.945 1.00 95.75 95 LYS A CA 1
ATOM 727 C C . LYS A 1 95 ? -23.692 8.666 26.239 1.00 95.75 95 LYS A C 1
ATOM 729 O O . LYS A 1 95 ? -24.914 8.546 26.276 1.00 95.75 95 LYS A O 1
ATOM 734 N N . LEU A 1 96 ? -22.902 7.753 25.667 1.00 95.19 96 LEU A N 1
ATOM 735 C CA . LEU A 1 96 ? -23.417 6.544 25.016 1.00 95.19 96 LEU A CA 1
ATOM 736 C C . LEU A 1 96 ? -24.168 5.634 26.002 1.00 95.19 96 LEU A C 1
ATOM 738 O O . LEU A 1 96 ? -25.258 5.157 25.692 1.00 95.19 96 LEU A O 1
ATOM 742 N N . ALA A 1 97 ? -23.626 5.428 27.206 1.00 96.31 97 ALA A N 1
ATOM 743 C CA . ALA A 1 97 ? -24.267 4.616 28.241 1.00 96.31 97 ALA A CA 1
ATOM 744 C C . ALA A 1 97 ? -25.613 5.197 28.713 1.00 96.31 97 ALA A C 1
ATOM 746 O O . ALA A 1 97 ? -26.514 4.440 29.071 1.00 96.31 97 ALA A O 1
ATOM 747 N N . GLN A 1 98 ? -25.761 6.526 28.718 1.00 95.94 98 GLN A N 1
ATOM 748 C CA . GLN A 1 98 ? -27.038 7.186 29.007 1.00 95.94 98 GLN A CA 1
ATOM 749 C C . GLN A 1 98 ? -28.047 7.012 27.868 1.00 95.94 98 GLN A C 1
ATOM 751 O O . GLN A 1 98 ? -29.218 6.777 28.149 1.00 95.94 98 GLN A O 1
ATOM 756 N N . LEU A 1 99 ? -27.606 7.080 26.606 1.00 95.00 99 LEU A N 1
ATOM 757 C CA . LEU A 1 99 ? -28.476 6.890 25.440 1.00 95.00 99 LEU A CA 1
ATOM 758 C C . LEU A 1 99 ? -29.057 5.469 25.402 1.00 95.00 99 LEU A C 1
ATOM 760 O O . LEU A 1 99 ? -30.259 5.313 25.243 1.00 95.00 99 LEU A O 1
ATOM 764 N N . LEU A 1 100 ? -28.228 4.444 25.626 1.00 94.81 100 LEU A N 1
ATOM 765 C CA . LEU A 1 100 ? -28.652 3.034 25.627 1.00 94.81 100 LEU A CA 1
ATOM 766 C C . LEU A 1 100 ? -29.556 2.637 26.811 1.00 94.81 100 LEU A C 1
ATOM 768 O O . LEU A 1 100 ? -30.058 1.516 26.839 1.00 94.81 100 LEU A O 1
ATOM 772 N N . ARG A 1 101 ? -29.701 3.498 27.827 1.00 85.94 101 ARG A N 1
ATOM 773 C CA . ARG A 1 101 ? -30.538 3.246 29.014 1.00 85.94 101 ARG A CA 1
ATOM 774 C C . ARG A 1 101 ? -32.012 3.627 28.826 1.00 85.94 101 ARG A C 1
ATOM 776 O O . ARG A 1 101 ? -32.800 3.301 29.713 1.00 85.94 101 ARG A O 1
ATOM 783 N N . TYR A 1 102 ? -32.352 4.318 27.739 1.00 54.47 102 TYR A N 1
ATOM 784 C CA . TYR A 1 102 ? -33.731 4.573 27.308 1.00 54.47 102 TYR A CA 1
ATOM 785 C C . TYR A 1 102 ? -34.242 3.432 26.430 1.00 54.47 102 TYR A C 1
ATOM 787 O O . TYR A 1 102 ? -35.446 3.119 26.552 1.00 54.47 102 TYR A O 1
#

Sequence (102 aa):
AAHIPSSEIGSGYFQETHPQELFRECSHYCELVSSPEQIPQVLAIAMRKAVLNRGVSVVVLPGDVALKPAPENAVTHWYHAPLPVVTPAEEELKKLAQLLRY

Organism: Salmonella typhimurium (NCBI:txid90371)

Mean predicted aligned error: 7.9 Å

Foldseek 3Di:
DEAEAPVCAPVPDDVHDDVQVVCVVQAPERDECPALACVLVNVLVQVCCCVAVVGHYHYYYYPVRVPDDHDPPRDPDDDDDDHDDDDDDPVVVVVVVVVVVD

pLDDT: mean 84.64, std 9.43, range [54.47, 96.69]

Radius of gyration: 20.48 Å; Cα contacts (8 Å, |Δi|>4): 115; chains: 1; bounding box: 56×17×56 Å

Nearest PDB structures (foldseek):
  3eya-assembly2_G  TM=9.799E-01  e=5.794E-14  Escherichia coli
  3eya-assembly3_L  TM=9.797E-01  e=6.193E-14  Escherichia coli
  3ey9-assembly1_A  TM=9.779E-01  e=5.794E-14  Escherichia coli
  3eya-assembly3_K  TM=9.797E-01  e=1.287E-13  Escherichia coli
  2ez4-assembly1_A  TM=7.669E-01  e=3.167E-04  Lactiplantibacillus plantarum

Solvent-accessible surface area (backbone atoms only — not comparable to full-atom values): 6415 Å² total; per-residue (Å²): 84,86,39,63,47,72,89,48,68,92,72,79,42,92,85,66,71,60,64,56,64,73,43,42,86,74,28,87,33,52,46,73,44,87,47,44,79,45,47,61,60,54,49,52,50,32,52,50,48,21,65,76,68,68,51,44,45,46,58,34,42,19,56,61,44,72,72,46,76,67,52,91,83,56,77,83,80,80,82,86,78,76,83,79,91,85,74,80,58,70,69,57,53,51,54,50,55,56,61,76,71,110

Secondary structure (DSSP, 8-state):
-EE--GGGTTTT-TT---HHHHTSTT-SEEEE--SGGGHHHHHHHHHHHHHHTTS-EEEEEEHHHHTSPPPTT-------PPPP-----HHHHHHHHHHTT-

InterPro domains:
  IPR029061 Thiamin diphosphate-binding fold [SSF52518] (3-80)
  IPR047211 Pyruvate oxidase/Pyruvate dehydrogenase [ubiquinone]-l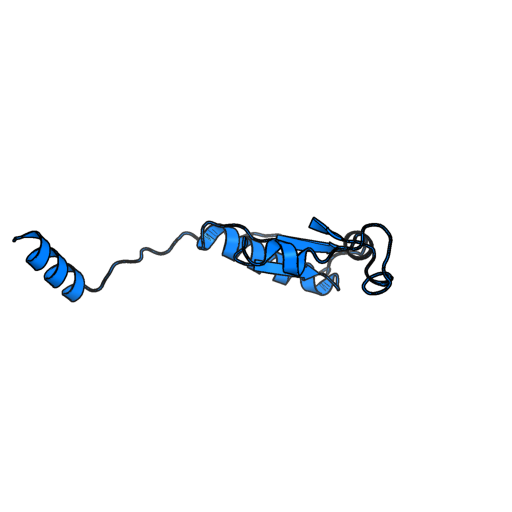ike [PTHR42981] (1-101)